Protein AF-A0AAV6J8F7-F1 (afdb_monomer_lite)

Organism: NCBI:txid479676

pLDDT: mean 80.53, std 14.34, range [29.8, 97.38]

Radius of gyration: 23.72 Å; chains: 1; bounding box: 62×56×55 Å

Secondary structure (DSSP, 8-state):
-EEEETTEEEE----HHHHHIIIIISTTTT------HHHHHHTTTT-STTTSPTTHHHHHHHHHIIIIISSHHHHHHTHHHHHHHHHHHHHHHHHHHHTT----HHHHHHHHHHHHHHHHHHHHHHHHHHHHHEEEEETTS--GGG---PEEPSSS-EESS---EEEEE---GGG-

Sequence (176 aa):
MLLYLGRAPTLVVTSADIAEEIMKTQDITFSNRVQTRAAKRIMYGCRDIAFAPHGEYWRRMRKVCVSQLLSLNMVQSFHSLREEEFAGLMVKIRGASLDGAPINLGELLVQLSSSIISKCILVEYALANLLYWFDWKLVGGADGNDLDMSEAYGLVIHKKIRLQLVPVTHSPAFLK

Foldseek 3Di:
DWDQPPPDIDDDDDDPVVVCCVCPVVVLVNVADDCDPVNCVVVVHQQDLPHNGDDPSNVVNVCCCVVPPVDPVLVVVCPLVLVVLVVVLVVVVVVCVVVVHDDDVVVSVVVSVVSSVVVSVVVVVVVVVLVVFWDKAAPPRDDPVPDQQDWDDDSDTDGPDHGDIDTDTDDPPVVD

Structure (mmCIF, N/CA/C/O backbone):
data_AF-A0AAV6J8F7-F1
#
_entry.id   AF-A0AAV6J8F7-F1
#
loop_
_atom_site.group_PDB
_atom_site.id
_atom_site.type_symbol
_atom_site.label_atom_id
_atom_site.label_alt_id
_atom_site.label_comp_id
_atom_site.label_asym_id
_atom_site.label_entity_id
_atom_site.label_seq_id
_atom_site.pdbx_PDB_ins_code
_atom_site.Cartn_x
_atom_site.Cartn_y
_atom_site.Cartn_z
_atom_site.occupancy
_atom_site.B_iso_or_equiv
_atom_site.auth_seq_id
_atom_site.auth_comp_id
_atom_site.auth_asym_id
_atom_site.auth_atom_id
_atom_site.pdbx_PDB_model_num
ATOM 1 N N . MET A 1 1 ? -19.123 14.949 16.201 1.00 92.25 1 MET A N 1
ATOM 2 C CA . MET A 1 1 ? -20.545 14.778 15.811 1.00 92.25 1 MET A CA 1
ATOM 3 C C . MET A 1 1 ? -20.897 13.295 15.841 1.00 92.25 1 MET A C 1
ATOM 5 O O . MET A 1 1 ? -20.150 12.521 15.261 1.00 92.25 1 MET A O 1
ATOM 9 N N . LEU A 1 2 ? -21.977 12.880 16.513 1.00 96.12 2 LEU A N 1
ATOM 10 C CA . LEU A 1 2 ? -22.422 11.477 16.520 1.00 96.12 2 LEU A CA 1
ATOM 11 C C . LEU A 1 2 ? -23.483 11.257 15.432 1.00 96.12 2 LEU A C 1
ATOM 13 O O . LEU A 1 2 ? -24.494 11.953 15.418 1.00 96.12 2 LEU A O 1
ATOM 17 N N . LEU A 1 3 ? -23.247 10.294 14.543 1.00 96.75 3 LEU A N 1
ATOM 18 C CA . LEU A 1 3 ? -24.155 9.888 13.469 1.00 96.75 3 LEU A CA 1
ATOM 19 C C . LEU A 1 3 ? -24.508 8.404 13.589 1.00 96.75 3 LEU A C 1
ATOM 21 O O . LEU A 1 3 ? -23.767 7.629 14.186 1.00 96.75 3 LEU A O 1
ATOM 25 N N . TYR A 1 4 ? -25.604 7.988 12.957 1.00 95.56 4 TYR A N 1
ATOM 26 C CA . TYR A 1 4 ? -25.950 6.576 12.796 1.00 95.56 4 TYR A CA 1
ATOM 27 C C . TYR A 1 4 ? -25.805 6.180 11.328 1.00 95.56 4 TYR A C 1
ATOM 29 O O . TYR A 1 4 ? -26.610 6.572 10.484 1.00 95.56 4 TYR A O 1
ATOM 37 N N . LEU A 1 5 ? -24.770 5.397 11.015 1.00 91.56 5 LEU A N 1
ATOM 38 C CA . LEU A 1 5 ? -24.580 4.818 9.687 1.00 91.56 5 LEU A CA 1
ATOM 39 C C . LEU A 1 5 ? -25.301 3.467 9.648 1.00 91.56 5 LEU A C 1
ATOM 41 O O . LEU A 1 5 ? -24.766 2.422 10.031 1.00 91.56 5 LEU A O 1
ATOM 45 N N . GLY A 1 6 ? -26.577 3.506 9.265 1.00 90.38 6 GLY A N 1
ATOM 46 C CA . GLY A 1 6 ? -27.481 2.370 9.421 1.00 90.38 6 GLY A CA 1
ATOM 47 C C . GLY A 1 6 ? -27.718 2.074 10.903 1.00 90.38 6 GLY A C 1
ATOM 48 O O . GLY A 1 6 ? -28.234 2.914 11.630 1.00 90.38 6 GLY A O 1
ATOM 49 N N . ARG A 1 7 ? -27.328 0.879 11.364 1.00 90.06 7 ARG A N 1
ATOM 50 C CA . ARG A 1 7 ? -27.439 0.481 12.783 1.00 90.06 7 ARG A CA 1
ATOM 51 C C . ARG A 1 7 ? -26.168 0.743 13.599 1.00 90.06 7 ARG A C 1
ATOM 53 O O . ARG A 1 7 ? -26.153 0.443 14.788 1.00 90.06 7 ARG A O 1
ATOM 60 N N . ALA A 1 8 ? -25.105 1.256 12.977 1.00 89.06 8 ALA A N 1
ATOM 61 C CA . ALA A 1 8 ? -23.823 1.471 13.639 1.00 89.06 8 ALA A CA 1
ATOM 62 C C . ALA A 1 8 ? -23.678 2.936 14.101 1.00 89.06 8 ALA A C 1
ATOM 64 O O . ALA A 1 8 ? -23.606 3.832 13.250 1.00 89.06 8 ALA A O 1
ATOM 65 N N . PRO A 1 9 ? -23.606 3.210 15.419 1.00 94.38 9 PRO A N 1
ATOM 66 C CA . PRO A 1 9 ? -23.266 4.541 15.909 1.00 94.38 9 PRO A CA 1
ATOM 67 C C . PRO A 1 9 ? -21.827 4.881 15.504 1.00 94.38 9 PRO A C 1
ATOM 69 O O . PRO A 1 9 ? -20.907 4.089 15.696 1.00 94.38 9 PRO A O 1
ATOM 72 N N . THR A 1 10 ? -21.640 6.054 14.909 1.00 94.25 10 THR A N 1
ATOM 73 C CA . THR A 1 10 ? -20.379 6.504 14.316 1.00 94.25 10 THR A CA 1
ATOM 74 C C . THR A 1 10 ? -20.057 7.908 14.803 1.00 94.25 10 THR A C 1
ATOM 76 O O . THR A 1 10 ? -20.786 8.862 14.526 1.00 94.25 10 THR A O 1
ATOM 79 N N . LEU A 1 11 ? -18.948 8.046 15.526 1.00 94.31 11 LEU A N 1
ATOM 80 C CA . LEU A 1 11 ? -18.438 9.342 15.950 1.00 94.31 11 LEU A CA 1
ATOM 81 C C . LEU A 1 11 ? -17.564 9.939 14.840 1.00 94.31 11 LEU A C 1
ATOM 83 O O . LEU A 1 11 ? -16.523 9.388 14.498 1.00 94.31 11 LEU A O 1
ATOM 87 N N . VAL A 1 12 ? -17.985 11.077 14.293 1.00 95.19 12 VAL A N 1
ATOM 88 C CA . VAL A 1 12 ? -17.214 11.869 13.329 1.00 95.19 12 VAL A CA 1
ATOM 89 C C . VAL A 1 12 ? -16.417 12.931 14.079 1.00 95.19 12 VAL A C 1
ATOM 91 O O . VAL A 1 12 ? -16.988 13.755 14.805 1.00 95.19 12 VAL A O 1
ATOM 94 N N . VAL A 1 13 ? -15.101 12.906 13.881 1.00 95.19 13 VAL A N 1
ATOM 95 C CA . VAL A 1 13 ? -14.128 13.826 14.477 1.00 95.19 13 VAL A CA 1
ATOM 96 C C . VAL A 1 13 ? -13.671 14.808 13.404 1.00 95.19 13 VAL A C 1
ATOM 98 O O . VAL A 1 13 ? -13.222 14.391 12.342 1.00 95.19 13 VAL A O 1
ATOM 101 N N . THR A 1 14 ? -13.818 16.106 13.670 1.00 96.12 14 THR A N 1
ATOM 102 C CA . THR A 1 14 ? -13.533 17.187 12.704 1.00 96.12 14 THR A CA 1
ATOM 103 C C . THR A 1 14 ? -12.527 18.218 13.219 1.00 96.12 14 THR A C 1
ATOM 105 O O . THR A 1 14 ? -12.233 19.172 12.509 1.00 96.12 14 THR A O 1
ATOM 108 N N . SER A 1 15 ? -12.016 18.055 14.444 1.00 97.25 15 SER A N 1
ATOM 109 C CA . SER A 1 15 ? -10.976 18.915 15.023 1.00 97.25 15 SER A CA 1
ATOM 110 C C . SER A 1 15 ? -9.640 18.179 15.039 1.00 97.25 15 SER A C 1
ATOM 112 O O . SER A 1 15 ? -9.602 16.999 15.397 1.00 97.25 15 SER A O 1
ATOM 114 N N . ALA A 1 16 ? -8.566 18.886 14.680 1.00 97.06 16 ALA A N 1
ATOM 115 C CA . ALA A 1 16 ? -7.203 18.369 14.741 1.00 97.06 16 ALA A CA 1
ATOM 116 C C . ALA A 1 16 ? -6.810 17.983 16.174 1.00 97.06 16 ALA A C 1
ATOM 118 O O . ALA A 1 16 ? -6.296 16.887 16.366 1.00 97.06 16 ALA A O 1
ATOM 119 N N . ASP A 1 17 ? -7.154 18.806 17.170 1.00 97.38 17 ASP A N 1
ATOM 120 C CA . ASP A 1 17 ? -6.834 18.549 18.583 1.00 97.38 17 ASP A CA 1
ATOM 121 C C . ASP A 1 17 ? -7.472 17.241 19.073 1.00 97.38 17 ASP A C 1
ATOM 123 O O . ASP A 1 17 ? -6.839 16.414 19.723 1.00 97.38 17 ASP A O 1
ATOM 127 N N . ILE A 1 18 ? -8.734 17.006 18.696 1.00 96.00 18 ILE A N 1
ATOM 128 C CA . ILE A 1 18 ? -9.455 15.778 19.064 1.00 96.00 18 ILE A CA 1
ATOM 129 C C . ILE A 1 18 ? -8.900 14.574 18.291 1.00 96.00 18 ILE A C 1
ATOM 131 O O . ILE A 1 18 ? -8.807 13.475 18.837 1.00 96.00 18 ILE A O 1
ATOM 135 N N . ALA A 1 19 ? -8.542 14.756 17.017 1.00 94.31 19 ALA A N 1
ATOM 136 C CA . ALA A 1 19 ? -7.916 13.699 16.231 1.00 94.31 19 ALA A CA 1
ATOM 137 C C . ALA A 1 19 ? -6.553 13.306 16.817 1.00 94.31 19 ALA A C 1
ATOM 139 O O . ALA A 1 19 ? -6.251 12.118 16.900 1.00 94.31 19 ALA A O 1
ATOM 140 N N . GLU A 1 20 ? -5.759 14.275 17.272 1.00 94.25 20 GLU A N 1
ATOM 141 C CA . GLU A 1 20 ? -4.489 14.032 17.948 1.00 94.25 20 GLU A CA 1
ATOM 142 C C . GLU A 1 20 ? -4.684 13.267 19.260 1.00 94.25 20 GLU A C 1
ATOM 144 O O . GLU A 1 20 ? -4.033 12.239 19.460 1.00 94.25 20 GLU A O 1
ATOM 149 N N . GLU A 1 21 ? -5.632 13.692 20.095 1.00 94.94 21 GLU A N 1
ATOM 150 C CA . GLU A 1 21 ? -5.971 13.005 21.345 1.00 94.94 21 GLU A CA 1
ATOM 151 C C . GLU A 1 21 ? -6.351 11.533 21.096 1.00 94.94 21 GLU A C 1
ATOM 153 O O . GLU A 1 21 ? -5.875 10.625 21.777 1.00 94.94 21 GLU A O 1
ATOM 158 N N . ILE A 1 22 ? -7.156 11.263 20.065 1.00 92.31 22 ILE A N 1
ATOM 159 C CA . ILE A 1 22 ? -7.586 9.903 19.707 1.00 92.31 22 ILE A CA 1
ATOM 160 C C . ILE A 1 22 ? -6.441 9.070 19.121 1.00 92.31 22 ILE A C 1
ATOM 162 O O . ILE A 1 22 ? -6.318 7.888 19.436 1.00 92.31 22 ILE A O 1
ATOM 166 N N . MET A 1 23 ? -5.631 9.654 18.235 1.00 87.81 23 MET A N 1
ATOM 167 C CA . MET A 1 23 ? -4.625 8.916 17.464 1.00 87.81 23 MET A CA 1
ATOM 168 C C . MET A 1 23 ? -3.276 8.784 18.170 1.00 87.81 23 MET A C 1
ATOM 170 O O . MET A 1 23 ? -2.485 7.937 17.753 1.00 87.81 23 MET A O 1
ATOM 174 N N . LYS A 1 24 ? -2.995 9.607 19.188 1.00 86.38 24 LYS A N 1
ATOM 175 C CA . LYS A 1 24 ? -1.747 9.568 19.964 1.00 86.38 24 LYS A CA 1
ATOM 176 C C . LYS A 1 24 ? -1.987 9.222 21.430 1.00 86.38 24 LYS A C 1
ATOM 178 O O . LYS A 1 24 ? -1.388 8.271 21.913 1.00 86.38 24 LYS A O 1
ATOM 183 N N . THR A 1 25 ? -2.845 9.967 22.130 1.00 89.81 25 THR A N 1
ATOM 184 C CA . THR A 1 25 ? -3.051 9.790 23.580 1.00 89.81 25 THR A CA 1
ATOM 185 C C . THR A 1 25 ? -3.858 8.527 23.888 1.00 89.81 25 THR A C 1
ATOM 187 O O . THR A 1 25 ? -3.533 7.782 24.809 1.00 89.81 25 THR A O 1
ATOM 190 N N . GLN A 1 26 ? -4.911 8.272 23.108 1.00 90.88 26 GLN A N 1
ATOM 191 C CA . GLN A 1 26 ? -5.836 7.144 23.273 1.00 90.88 26 GLN A CA 1
ATOM 192 C C . GLN A 1 26 ? -5.695 6.102 22.150 1.00 90.88 26 GLN A C 1
ATOM 194 O O . GLN A 1 26 ? -6.636 5.361 21.844 1.00 90.88 26 GLN A O 1
ATOM 199 N N . ASP A 1 27 ? -4.517 6.031 21.531 1.00 83.81 27 ASP A N 1
ATOM 200 C CA . ASP A 1 27 ? -4.257 5.271 20.309 1.00 83.81 27 ASP A CA 1
ATOM 201 C C . ASP A 1 27 ? -4.608 3.779 20.440 1.00 83.81 27 ASP A C 1
ATOM 203 O O . ASP A 1 27 ? -5.254 3.216 19.555 1.00 83.81 27 ASP A O 1
ATOM 207 N N . ILE A 1 28 ? -4.272 3.143 21.567 1.00 85.19 28 ILE A N 1
ATOM 208 C CA . ILE A 1 28 ? -4.583 1.735 21.848 1.00 85.19 28 ILE A CA 1
ATOM 209 C C . ILE A 1 28 ? -6.097 1.525 21.962 1.00 85.19 28 ILE A C 1
ATOM 211 O O . ILE A 1 28 ? -6.613 0.559 21.395 1.00 85.19 28 ILE A O 1
ATOM 215 N N . THR A 1 29 ? -6.823 2.423 22.629 1.00 89.38 29 THR A N 1
ATOM 216 C CA . THR A 1 29 ? -8.284 2.329 22.804 1.00 89.38 29 THR A CA 1
ATOM 217 C C . THR A 1 29 ? -9.007 2.367 21.456 1.00 89.38 29 THR A C 1
ATOM 219 O O . THR A 1 29 ? -9.927 1.582 21.216 1.00 89.38 29 THR A O 1
ATOM 222 N N . PHE A 1 30 ? -8.544 3.219 20.537 1.00 86.75 30 PHE A N 1
ATOM 223 C CA . PHE A 1 30 ? -9.135 3.407 19.207 1.00 86.75 30 PHE A CA 1
ATOM 224 C C . PHE A 1 30 ? -8.412 2.640 18.084 1.00 86.75 30 PHE A C 1
ATOM 226 O O . PHE A 1 30 ? -8.705 2.816 16.900 1.00 86.75 30 PHE A O 1
ATOM 233 N N . SER A 1 31 ? -7.482 1.749 18.433 1.00 83.75 31 SER A N 1
ATOM 234 C CA . SER A 1 31 ? -6.674 1.002 17.460 1.00 83.75 31 SER A CA 1
ATOM 235 C C . SER A 1 31 ? -7.463 -0.072 16.704 1.00 83.75 31 SER A C 1
ATOM 237 O O . SER A 1 31 ? -7.105 -0.426 15.577 1.00 83.75 31 SER A O 1
ATOM 239 N N . ASN A 1 32 ? -8.552 -0.584 17.284 1.00 85.81 32 ASN A N 1
ATOM 240 C CA . ASN A 1 32 ? -9.357 -1.634 16.667 1.00 85.81 32 ASN A CA 1
ATOM 241 C C . ASN A 1 32 ? -10.123 -1.137 15.432 1.00 85.81 32 ASN A C 1
ATOM 243 O O . ASN A 1 32 ? -10.597 -0.005 15.366 1.00 85.81 32 ASN A O 1
ATOM 247 N N . ARG A 1 33 ? -10.256 -2.016 14.434 1.00 83.75 33 ARG A N 1
ATOM 248 C CA . ARG A 1 33 ? -10.935 -1.732 13.163 1.00 83.75 33 ARG 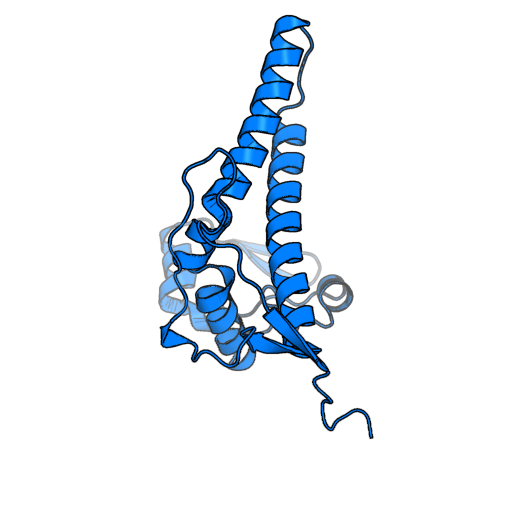A CA 1
ATOM 249 C C . ARG A 1 33 ? -12.291 -2.418 13.113 1.00 83.75 33 ARG A C 1
ATOM 251 O O . ARG A 1 33 ? -12.441 -3.560 13.543 1.00 83.75 33 ARG A O 1
ATOM 258 N N . VAL A 1 34 ? -13.280 -1.734 12.545 1.00 85.38 34 VAL A N 1
ATOM 259 C CA . VAL A 1 34 ? -14.615 -2.307 12.347 1.00 85.38 34 VAL A CA 1
ATOM 260 C C . VAL A 1 34 ? -14.545 -3.388 11.268 1.00 85.38 34 VAL A C 1
ATOM 262 O O . VAL A 1 34 ? -14.239 -3.115 10.109 1.00 85.38 34 VAL A O 1
ATOM 265 N N . GLN A 1 35 ? -14.862 -4.627 11.642 1.00 87.31 35 GLN A N 1
ATOM 266 C CA . GLN A 1 35 ? -14.834 -5.770 10.732 1.00 87.31 35 GLN A CA 1
ATOM 267 C C . GLN A 1 35 ? -16.214 -6.030 10.131 1.00 87.31 35 GLN A C 1
ATOM 269 O O . GLN A 1 35 ? -17.046 -6.743 10.699 1.00 87.31 35 GLN A O 1
ATOM 274 N N . THR A 1 36 ? -16.461 -5.465 8.952 1.00 87.19 36 THR A N 1
ATOM 275 C CA . THR A 1 36 ? -17.699 -5.712 8.206 1.00 87.19 36 THR A CA 1
ATOM 276 C C . THR A 1 36 ? -17.723 -7.127 7.613 1.00 87.19 36 THR A C 1
ATOM 278 O O . THR A 1 36 ? -16.690 -7.783 7.458 1.00 87.19 36 THR A O 1
ATOM 281 N N . ARG A 1 37 ? -18.913 -7.619 7.232 1.00 89.75 37 ARG A N 1
ATOM 282 C CA . ARG A 1 37 ? -19.045 -8.922 6.543 1.00 89.75 37 ARG A CA 1
ATOM 283 C C . ARG A 1 37 ? -18.253 -8.962 5.232 1.00 89.75 37 ARG A C 1
ATOM 285 O O . ARG A 1 37 ? -17.654 -9.988 4.927 1.00 89.75 37 ARG A O 1
ATOM 292 N N . ALA A 1 38 ? -18.231 -7.851 4.494 1.00 87.62 38 ALA A N 1
ATOM 293 C CA . ALA A 1 38 ? -17.457 -7.721 3.263 1.00 87.62 38 ALA A CA 1
ATOM 294 C C . ALA A 1 38 ? -15.948 -7.805 3.537 1.00 87.62 38 ALA A C 1
ATOM 296 O O . ALA A 1 38 ? -15.265 -8.607 2.904 1.00 87.62 38 ALA A O 1
ATOM 297 N N . ALA A 1 39 ? -15.447 -7.067 4.537 1.00 83.00 39 ALA A N 1
ATOM 298 C CA . ALA A 1 39 ? -14.037 -7.116 4.926 1.00 83.00 39 ALA A CA 1
ATOM 299 C C . ALA A 1 39 ? -13.613 -8.535 5.329 1.00 83.00 39 ALA A C 1
ATOM 301 O O . ALA A 1 39 ? -12.602 -9.032 4.847 1.00 83.00 39 ALA A O 1
ATOM 302 N N . LYS A 1 40 ? -14.432 -9.248 6.115 1.00 86.31 40 LYS A N 1
ATOM 303 C CA . LYS A 1 40 ? -14.149 -10.647 6.476 1.00 86.31 40 LYS A CA 1
ATOM 304 C C . LYS A 1 40 ? -14.075 -11.575 5.263 1.00 86.31 40 LYS A C 1
ATOM 306 O O . LYS A 1 40 ? -13.320 -12.539 5.293 1.00 86.31 40 LYS A O 1
ATOM 311 N N . ARG A 1 41 ? -14.851 -11.314 4.208 1.00 86.88 41 ARG A N 1
ATOM 312 C CA . ARG A 1 41 ? -14.843 -12.131 2.986 1.00 86.88 41 ARG A CA 1
ATOM 313 C C . ARG A 1 41 ? -13.611 -11.853 2.126 1.00 86.88 41 ARG A C 1
ATOM 315 O O . ARG A 1 41 ? -12.967 -12.798 1.693 1.00 86.88 41 ARG A O 1
ATOM 322 N N . ILE A 1 42 ? -13.308 -10.577 1.891 1.00 82.00 42 ILE A N 1
ATOM 323 C CA . ILE A 1 42 ? -12.230 -10.139 0.991 1.00 82.00 42 ILE A CA 1
ATOM 324 C C . ILE A 1 42 ? -10.857 -10.315 1.652 1.00 82.00 42 ILE A C 1
ATOM 326 O O . ILE A 1 42 ? -9.905 -10.719 0.998 1.00 82.00 42 ILE A O 1
ATOM 330 N N . MET A 1 43 ? -10.767 -10.068 2.959 1.00 78.25 43 MET A N 1
ATOM 331 C CA . MET A 1 43 ? -9.507 -10.036 3.704 1.00 78.25 43 MET A CA 1
ATOM 332 C C . MET A 1 43 ? -9.292 -11.289 4.561 1.00 78.25 43 MET A C 1
ATOM 334 O O . MET A 1 43 ? -8.831 -11.207 5.699 1.00 78.25 43 MET A O 1
ATOM 338 N N . TYR A 1 44 ? -9.685 -12.459 4.047 1.00 83.06 44 TYR A N 1
ATOM 339 C CA . TYR A 1 44 ? -9.411 -13.768 4.665 1.00 83.06 44 TYR A CA 1
ATOM 340 C C . TYR A 1 44 ? -9.767 -13.845 6.164 1.00 83.06 44 TYR A C 1
ATOM 342 O O . TYR A 1 44 ? -8.991 -14.303 7.003 1.00 83.06 44 TYR A O 1
ATOM 350 N N . GLY A 1 45 ? -10.956 -13.359 6.519 1.00 83.88 45 GLY A N 1
ATOM 351 C CA . GLY A 1 45 ? -11.434 -13.317 7.900 1.00 83.88 45 GLY A CA 1
ATOM 352 C C . GLY A 1 45 ? -10.874 -12.166 8.737 1.00 83.88 45 GLY A C 1
ATOM 353 O O . GLY A 1 45 ? -10.932 -12.257 9.961 1.00 83.88 45 GLY A O 1
ATOM 354 N N . CYS A 1 46 ? -10.362 -11.103 8.106 1.00 84.50 46 CYS A N 1
ATOM 355 C CA . CYS A 1 46 ? -9.699 -9.969 8.761 1.00 84.50 46 CYS A CA 1
ATOM 356 C C . CYS A 1 46 ? -8.481 -10.412 9.583 1.00 84.50 46 CYS A C 1
ATOM 358 O O . CYS A 1 46 ? -8.339 -10.062 10.754 1.00 84.50 46 CYS A O 1
ATOM 360 N N . ARG A 1 47 ? -7.627 -11.240 8.975 1.00 78.62 47 ARG A N 1
ATOM 361 C CA . ARG A 1 47 ? -6.319 -11.638 9.523 1.00 78.62 47 ARG A CA 1
ATOM 362 C C . ARG A 1 47 ? -5.164 -10.933 8.807 1.00 78.62 47 ARG A C 1
ATOM 364 O O . ARG A 1 47 ? -4.018 -11.317 8.955 1.00 78.62 47 ARG A O 1
ATOM 371 N N . ASP A 1 48 ? -5.462 -9.921 8.011 1.00 79.56 48 ASP A N 1
ATOM 372 C CA . ASP A 1 48 ? -4.501 -9.089 7.300 1.00 79.56 48 ASP A CA 1
ATOM 373 C C . ASP A 1 48 ? -4.003 -7.918 8.170 1.00 79.56 48 ASP A C 1
ATOM 375 O O . ASP A 1 48 ? -4.509 -7.659 9.262 1.00 79.56 48 ASP A O 1
ATOM 379 N N . ILE A 1 49 ? -3.019 -7.164 7.676 1.00 77.38 49 ILE A N 1
ATOM 380 C CA . ILE A 1 49 ? -2.455 -6.019 8.406 1.00 77.38 49 ILE A CA 1
ATOM 381 C C . ILE A 1 49 ? -3.415 -4.817 8.527 1.00 77.38 49 ILE A C 1
ATOM 383 O O . ILE A 1 49 ? -3.254 -4.008 9.444 1.00 77.38 49 ILE A O 1
ATOM 387 N N . ALA A 1 50 ? -4.406 -4.686 7.640 1.00 78.25 50 ALA A N 1
ATOM 388 C CA . ALA A 1 50 ? -5.314 -3.543 7.602 1.00 78.25 50 ALA A CA 1
ATOM 389 C C . ALA A 1 50 ? -6.550 -3.723 8.501 1.00 78.25 50 ALA A C 1
ATOM 391 O O . ALA A 1 50 ? -6.979 -2.743 9.112 1.00 78.25 50 ALA A O 1
ATOM 392 N N . PHE A 1 51 ? -7.105 -4.938 8.616 1.00 84.25 51 PHE A N 1
ATOM 393 C CA . PHE A 1 51 ? -8.341 -5.201 9.375 1.00 84.25 51 PHE A CA 1
ATOM 394 C C . PHE A 1 51 ? -8.194 -6.146 10.577 1.00 84.25 51 PHE A C 1
ATOM 396 O O . PHE A 1 51 ? -9.182 -6.346 11.300 1.00 84.25 51 PHE A O 1
ATOM 403 N N . ALA A 1 52 ? -7.012 -6.721 10.833 1.00 83.69 52 ALA A N 1
ATOM 404 C CA . ALA A 1 52 ? -6.816 -7.515 12.043 1.00 83.69 52 ALA A CA 1
ATOM 405 C C . ALA A 1 52 ? -7.049 -6.678 13.314 1.00 83.69 52 ALA A C 1
ATOM 407 O O . ALA A 1 52 ? -6.643 -5.512 13.364 1.00 83.69 52 ALA A O 1
ATOM 408 N N . PRO A 1 53 ? -7.692 -7.250 14.353 1.00 84.88 53 PRO A N 1
ATOM 409 C CA . PRO A 1 53 ? -7.831 -6.576 15.634 1.00 84.88 53 PRO A CA 1
ATOM 410 C C . PRO A 1 53 ? -6.456 -6.266 16.217 1.00 84.88 53 PRO A C 1
ATOM 412 O O . PRO A 1 53 ? -5.500 -7.034 16.047 1.00 84.88 53 PRO A O 1
ATOM 415 N N . HIS A 1 54 ? -6.364 -5.156 16.938 1.00 82.88 54 HIS A N 1
ATOM 416 C CA . HIS A 1 54 ? -5.132 -4.795 17.606 1.00 82.88 54 HIS A CA 1
ATOM 417 C C . HIS A 1 54 ? -4.801 -5.831 18.686 1.00 82.88 54 HIS A C 1
ATOM 419 O O . HIS A 1 54 ? -5.639 -6.213 19.502 1.00 82.88 54 HIS A O 1
ATOM 425 N N . GLY A 1 55 ? -3.562 -6.311 18.676 1.00 83.12 55 GLY A N 1
ATOM 426 C CA . GLY A 1 55 ? -3.113 -7.384 19.552 1.00 83.12 55 GLY A CA 1
ATOM 427 C C . GLY A 1 55 ? -1.717 -7.861 19.181 1.00 83.12 55 GLY A C 1
ATOM 428 O O . GLY A 1 55 ? -1.037 -7.276 18.337 1.00 83.12 55 GLY A O 1
ATOM 429 N N . GLU A 1 56 ? -1.255 -8.938 19.811 1.00 83.50 56 GLU A N 1
ATOM 430 C CA . GLU A 1 56 ? 0.085 -9.475 19.548 1.00 83.50 56 GLU A CA 1
ATOM 431 C C . GLU A 1 56 ? 0.311 -9.891 18.100 1.00 83.50 56 GLU A C 1
ATOM 433 O O . GLU A 1 56 ? 1.393 -9.660 17.564 1.00 83.50 56 GLU A O 1
ATOM 438 N N . TYR A 1 57 ? -0.698 -10.499 17.475 1.00 83.06 57 TYR A N 1
ATOM 439 C CA . TYR A 1 57 ? -0.625 -10.902 16.077 1.00 83.06 57 TYR A CA 1
ATOM 440 C C . TYR A 1 57 ? -0.377 -9.691 15.171 1.00 83.06 57 TYR A C 1
ATOM 442 O O . TYR A 1 57 ? 0.612 -9.655 14.440 1.00 83.06 57 TYR A O 1
ATOM 450 N N . TRP A 1 58 ? -1.218 -8.659 15.283 1.00 83.62 58 TRP A N 1
ATOM 451 C CA . TRP A 1 58 ? -1.085 -7.445 14.481 1.00 83.62 58 TRP A CA 1
ATOM 452 C C . TRP A 1 58 ? 0.247 -6.727 14.732 1.00 83.62 58 TRP A C 1
ATOM 454 O O . TRP A 1 58 ? 0.912 -6.321 13.781 1.00 83.62 58 TRP A O 1
ATOM 464 N N . ARG A 1 59 ? 0.700 -6.638 15.993 1.00 79.00 59 ARG A N 1
ATOM 465 C CA . ARG A 1 59 ? 2.008 -6.046 16.332 1.00 79.00 59 ARG A CA 1
ATOM 466 C C . ARG A 1 59 ? 3.167 -6.804 15.679 1.00 79.00 59 ARG A C 1
ATOM 468 O O . ARG A 1 59 ? 4.078 -6.172 15.146 1.00 79.00 59 ARG A O 1
ATOM 475 N N . ARG A 1 60 ? 3.120 -8.143 15.674 1.00 75.00 60 ARG A N 1
ATOM 476 C CA . ARG A 1 60 ? 4.106 -8.988 14.981 1.00 75.00 60 ARG A CA 1
ATOM 477 C C . ARG A 1 60 ? 4.085 -8.753 13.471 1.00 75.00 60 ARG A C 1
ATOM 479 O O . ARG A 1 60 ? 5.137 -8.477 12.904 1.00 75.00 60 ARG A O 1
ATOM 486 N N . MET A 1 61 ? 2.908 -8.773 12.845 1.00 72.81 61 MET A N 1
ATOM 487 C CA . MET A 1 61 ? 2.756 -8.512 11.407 1.00 72.81 61 MET A CA 1
ATOM 488 C C . MET A 1 61 ? 3.273 -7.124 11.023 1.00 72.81 61 MET A C 1
ATOM 490 O O . MET A 1 61 ? 4.077 -6.999 10.103 1.00 72.81 61 MET A O 1
ATOM 494 N N . ARG A 1 62 ? 2.900 -6.085 11.780 1.00 74.38 62 ARG A N 1
ATOM 495 C CA . ARG A 1 62 ? 3.395 -4.720 11.571 1.00 74.38 62 ARG A CA 1
ATOM 496 C C . ARG A 1 62 ? 4.916 -4.651 11.670 1.00 74.38 62 ARG A C 1
ATOM 498 O O . ARG A 1 62 ? 5.536 -4.011 10.827 1.00 74.38 62 ARG A O 1
ATOM 505 N N . LYS A 1 63 ? 5.523 -5.315 12.661 1.00 74.44 63 LYS A N 1
ATOM 506 C CA . LYS A 1 63 ? 6.985 -5.363 12.811 1.00 74.44 63 LYS A CA 1
ATOM 507 C C . LYS A 1 63 ? 7.651 -5.979 11.582 1.00 74.44 63 LYS A C 1
ATOM 509 O O . LYS A 1 63 ? 8.628 -5.417 11.093 1.00 74.44 63 LYS A O 1
ATOM 514 N N . VAL A 1 64 ? 7.126 -7.093 11.072 1.00 73.56 64 VAL A N 1
ATOM 515 C CA . VAL A 1 64 ? 7.640 -7.716 9.844 1.00 73.56 64 VAL A CA 1
ATOM 516 C C . VAL A 1 64 ? 7.493 -6.760 8.663 1.00 73.56 64 VAL A C 1
ATOM 518 O O . VAL A 1 64 ? 8.494 -6.452 8.030 1.00 73.56 64 VAL A O 1
ATOM 521 N N . CYS A 1 65 ? 6.305 -6.202 8.416 1.00 71.94 65 CYS A N 1
ATOM 522 C CA . CYS A 1 65 ? 6.101 -5.287 7.289 1.00 71.94 65 CYS A CA 1
ATOM 523 C C . CYS A 1 65 ? 7.017 -4.058 7.356 1.00 71.94 65 CYS A C 1
ATOM 525 O O . CYS A 1 65 ? 7.648 -3.717 6.364 1.00 71.94 65 CYS A O 1
ATOM 527 N N . VAL A 1 66 ? 7.148 -3.412 8.517 1.00 72.12 66 VAL A N 1
ATOM 528 C CA . VAL A 1 66 ? 8.001 -2.221 8.666 1.00 72.12 66 VAL A CA 1
ATOM 529 C C . VAL A 1 66 ? 9.487 -2.560 8.531 1.00 72.12 66 VAL A C 1
ATOM 531 O O . VAL A 1 66 ? 10.230 -1.792 7.930 1.00 72.12 66 VAL A O 1
ATOM 534 N N . SER A 1 67 ? 9.937 -3.696 9.070 1.00 70.31 67 SER A N 1
ATOM 535 C CA . SER A 1 67 ? 11.365 -4.050 9.039 1.00 70.31 67 SER A CA 1
ATOM 536 C C . SER A 1 67 ? 11.817 -4.701 7.733 1.00 70.31 67 SER A C 1
ATOM 538 O O . SER A 1 67 ? 12.975 -4.536 7.360 1.00 70.31 67 SER A O 1
ATOM 540 N N . GLN A 1 68 ? 10.930 -5.425 7.048 1.00 73.56 68 GLN A N 1
ATOM 541 C CA . GLN A 1 68 ? 11.288 -6.260 5.898 1.00 73.56 68 GLN A CA 1
ATOM 542 C C . GLN A 1 68 ? 10.707 -5.784 4.570 1.00 73.56 68 GLN A C 1
ATOM 544 O O . GLN A 1 68 ? 11.278 -6.128 3.552 1.00 73.56 68 GLN A O 1
ATOM 549 N N . LEU A 1 69 ? 9.598 -5.035 4.554 1.00 72.00 69 LEU A N 1
ATOM 550 C CA . LEU A 1 69 ? 8.942 -4.598 3.307 1.00 72.00 69 LEU A CA 1
ATOM 551 C C . LEU A 1 69 ? 9.032 -3.081 3.115 1.00 72.00 69 LEU A C 1
ATOM 553 O O . LEU A 1 69 ? 9.239 -2.587 2.014 1.00 72.00 69 LEU A O 1
ATOM 557 N N . LEU A 1 70 ? 8.879 -2.330 4.207 1.00 77.25 70 LEU A N 1
ATOM 558 C CA . LEU A 1 70 ? 8.834 -0.865 4.216 1.00 77.25 70 LEU A CA 1
ATOM 559 C C . LEU A 1 70 ? 10.087 -0.246 4.848 1.00 77.25 70 LEU A C 1
ATOM 561 O O . LEU A 1 70 ? 10.057 0.901 5.296 1.00 77.25 70 LEU A O 1
ATOM 565 N N . SER A 1 71 ? 11.180 -1.006 4.929 1.00 81.00 71 SER A N 1
ATOM 566 C CA . SER A 1 71 ? 12.441 -0.496 5.459 1.00 81.00 71 SE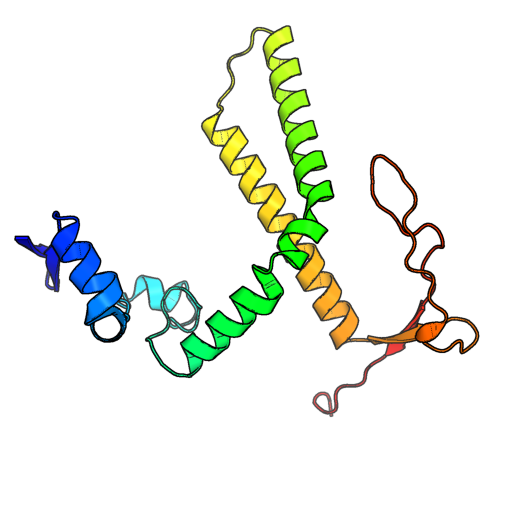R A CA 1
ATOM 567 C C . SER A 1 71 ? 13.133 0.406 4.443 1.00 81.00 71 SER A C 1
ATOM 569 O O . SER A 1 71 ? 12.947 0.269 3.234 1.00 81.00 71 SER A O 1
ATOM 571 N N . LEU A 1 72 ? 13.973 1.322 4.932 1.00 81.06 72 LEU A N 1
ATOM 572 C CA . LEU A 1 72 ? 14.741 2.221 4.068 1.00 81.06 72 LEU A CA 1
ATOM 573 C C . LEU A 1 72 ? 15.572 1.445 3.036 1.00 81.06 72 LEU A C 1
ATOM 575 O O . LEU A 1 72 ? 15.603 1.823 1.869 1.00 81.06 72 LEU A O 1
ATOM 579 N N . ASN A 1 73 ? 16.170 0.328 3.454 1.00 77.88 73 ASN A N 1
ATOM 580 C CA . ASN A 1 73 ? 16.975 -0.528 2.586 1.00 77.88 73 ASN A CA 1
ATOM 581 C C . ASN A 1 73 ? 16.140 -1.116 1.440 1.00 77.88 73 ASN A C 1
ATOM 583 O O . ASN A 1 73 ? 16.585 -1.097 0.298 1.00 77.88 73 ASN A O 1
ATOM 587 N N . MET A 1 74 ? 14.915 -1.575 1.719 1.00 78.31 74 MET A N 1
ATOM 588 C CA . MET A 1 74 ? 14.007 -2.084 0.682 1.00 78.31 74 MET A CA 1
ATOM 589 C C . MET A 1 74 ? 13.514 -0.979 -0.247 1.00 78.31 74 MET A C 1
ATOM 591 O O . MET A 1 74 ? 13.425 -1.148 -1.461 1.00 78.31 74 MET A O 1
ATOM 595 N N . VAL A 1 75 ? 13.233 0.207 0.296 1.00 82.19 75 VAL A N 1
ATOM 596 C CA . VAL A 1 75 ? 12.885 1.361 -0.539 1.00 82.19 75 VAL A CA 1
ATOM 597 C C . VAL A 1 75 ? 14.041 1.695 -1.485 1.00 82.19 75 VAL A C 1
ATOM 599 O O . VAL A 1 75 ? 13.799 1.965 -2.664 1.00 82.19 75 VAL A O 1
ATOM 602 N N . GLN A 1 76 ? 15.285 1.642 -1.008 1.00 84.00 76 GLN A N 1
ATOM 603 C CA . GLN A 1 76 ? 16.478 1.886 -1.819 1.00 84.00 76 GLN A CA 1
ATOM 604 C C . GLN A 1 76 ? 16.737 0.777 -2.846 1.00 84.00 76 GLN A C 1
ATOM 606 O O . GLN A 1 76 ? 17.050 1.099 -3.989 1.00 84.00 76 GLN A O 1
ATOM 611 N N . SER A 1 77 ? 16.533 -0.500 -2.508 1.00 83.38 77 SER A N 1
ATOM 612 C CA . SER A 1 77 ? 16.772 -1.611 -3.444 1.00 83.38 77 SER A CA 1
ATOM 613 C C . SER A 1 77 ? 15.881 -1.547 -4.687 1.00 83.38 77 SER A C 1
ATOM 615 O O . SER A 1 77 ? 16.302 -1.932 -5.773 1.00 83.38 77 SER A O 1
ATOM 617 N N . PHE A 1 78 ? 14.666 -1.006 -4.560 1.00 85.75 78 PHE A N 1
ATOM 618 C CA . PHE A 1 78 ? 13.752 -0.802 -5.689 1.00 85.75 78 PHE A CA 1
ATOM 619 C C . PHE A 1 78 ? 13.905 0.563 -6.382 1.00 85.75 78 PHE A C 1
ATOM 621 O O . PHE A 1 78 ? 13.048 0.933 -7.184 1.00 85.75 78 PHE A O 1
ATOM 628 N N . HIS A 1 79 ? 14.958 1.335 -6.089 1.00 87.12 79 HIS A N 1
ATOM 629 C CA . HIS A 1 79 ? 15.183 2.645 -6.708 1.00 87.12 79 HIS A CA 1
ATOM 630 C C . HIS A 1 79 ? 15.230 2.560 -8.238 1.00 87.12 79 HIS A C 1
ATOM 632 O O . HIS A 1 79 ? 14.439 3.214 -8.911 1.00 87.12 79 HIS A O 1
ATOM 638 N N . SER A 1 80 ? 16.088 1.699 -8.785 1.00 87.56 80 SER A N 1
ATOM 639 C CA . SER A 1 80 ? 16.271 1.563 -10.237 1.00 87.56 80 SER A CA 1
ATOM 640 C C . SER A 1 80 ? 15.004 1.111 -10.953 1.00 87.56 80 SER A C 1
ATOM 642 O O . SER A 1 80 ? 14.706 1.582 -12.043 1.00 87.56 80 SER A O 1
ATOM 644 N N . LEU A 1 81 ? 14.218 0.249 -10.305 1.00 89.88 81 LEU A N 1
ATOM 645 C CA . LEU A 1 81 ? 12.927 -0.193 -10.823 1.00 89.88 81 LEU A CA 1
ATOM 646 C C . LEU A 1 81 ? 11.953 0.982 -10.962 1.00 89.88 81 LEU A C 1
ATOM 648 O O . LEU A 1 81 ? 11.280 1.110 -11.980 1.00 89.88 81 LEU A O 1
ATOM 652 N N . ARG A 1 82 ? 11.886 1.863 -9.955 1.00 90.94 82 ARG A N 1
ATOM 653 C CA . ARG A 1 82 ? 11.028 3.056 -10.017 1.00 90.94 82 ARG A CA 1
ATOM 654 C C . ARG A 1 82 ? 11.491 4.043 -11.083 1.00 90.94 82 ARG A C 1
ATOM 656 O O . ARG A 1 82 ? 10.640 4.597 -11.771 1.00 90.94 82 ARG A O 1
ATOM 663 N N . GLU A 1 83 ? 12.800 4.234 -11.235 1.00 93.19 83 GLU A N 1
ATOM 664 C CA . GLU A 1 83 ? 13.363 5.084 -12.291 1.00 93.19 83 GLU A CA 1
ATOM 665 C C . GLU A 1 83 ? 13.014 4.557 -13.690 1.00 93.19 83 GLU A C 1
ATOM 667 O O . GLU A 1 83 ? 12.595 5.331 -14.548 1.00 93.19 83 GLU A O 1
ATOM 672 N N . GLU A 1 84 ? 13.100 3.243 -13.913 1.00 92.25 84 GLU A N 1
ATOM 673 C CA . GLU A 1 84 ? 12.719 2.616 -15.186 1.00 92.25 84 GLU A CA 1
ATOM 674 C C . GLU A 1 84 ? 11.226 2.812 -15.497 1.00 92.25 84 GLU A C 1
ATOM 676 O O . GLU A 1 84 ? 10.856 3.241 -16.594 1.00 92.25 84 GLU A O 1
ATOM 681 N N . GLU A 1 85 ? 10.357 2.564 -14.514 1.00 92.56 85 GLU A N 1
ATOM 682 C CA . GLU A 1 85 ? 8.912 2.765 -14.654 1.00 92.56 85 GLU A CA 1
ATOM 683 C C . GLU A 1 85 ? 8.558 4.231 -14.941 1.00 92.56 85 GLU A C 1
ATOM 685 O O . GLU A 1 85 ? 7.718 4.532 -15.798 1.00 92.56 85 GLU A O 1
ATOM 690 N N . PHE A 1 86 ? 9.233 5.160 -14.262 1.00 93.75 86 PHE A N 1
ATOM 691 C CA . PHE A 1 86 ? 9.040 6.588 -14.474 1.00 93.75 86 PHE A CA 1
ATOM 692 C C . PHE A 1 86 ? 9.556 7.042 -15.845 1.00 93.75 86 PHE A C 1
ATOM 694 O O . PHE A 1 86 ? 8.884 7.812 -16.536 1.00 93.75 86 PHE A O 1
ATOM 701 N N . ALA A 1 87 ? 10.702 6.524 -16.294 1.00 95.38 87 ALA A N 1
ATOM 702 C CA . ALA A 1 87 ? 11.211 6.772 -17.637 1.00 95.38 87 ALA A CA 1
ATOM 703 C C . ALA A 1 87 ? 10.203 6.310 -18.703 1.00 95.38 87 ALA A C 1
ATOM 705 O O . ALA A 1 87 ? 9.908 7.062 -19.635 1.00 95.38 87 ALA A O 1
ATOM 706 N N . GLY A 1 88 ? 9.595 5.132 -18.526 1.00 93.38 88 GLY A N 1
ATOM 707 C CA . GLY A 1 88 ? 8.531 4.630 -19.399 1.00 93.38 88 GLY A CA 1
ATOM 708 C C . GLY A 1 88 ? 7.310 5.556 -19.460 1.00 93.38 88 GLY A C 1
ATOM 709 O O . GLY A 1 88 ? 6.785 5.822 -20.546 1.00 93.38 88 GLY A O 1
ATOM 710 N N . LEU A 1 89 ? 6.884 6.113 -18.321 1.00 94.56 89 LEU A N 1
ATOM 711 C CA . LEU A 1 89 ? 5.829 7.131 -18.282 1.00 94.56 89 LEU A CA 1
ATOM 712 C C . LEU A 1 89 ? 6.230 8.396 -19.060 1.00 94.56 89 LEU A C 1
ATOM 714 O O . LEU A 1 89 ? 5.440 8.905 -19.858 1.00 94.56 89 LEU A O 1
ATOM 718 N N . MET A 1 90 ? 7.458 8.884 -18.873 1.00 95.25 90 MET A N 1
ATOM 719 C CA . MET A 1 90 ? 7.955 10.078 -19.561 1.00 95.25 90 MET A CA 1
ATOM 720 C C . MET A 1 90 ? 7.993 9.906 -21.080 1.00 95.25 90 MET A C 1
ATOM 722 O O . MET A 1 90 ? 7.673 10.853 -21.800 1.00 95.25 90 MET A O 1
ATOM 726 N N . VAL A 1 91 ? 8.331 8.714 -21.581 1.00 95.94 91 VAL A N 1
ATOM 727 C CA . VAL A 1 91 ? 8.261 8.414 -23.020 1.00 95.94 91 VAL A CA 1
ATOM 728 C C . VAL A 1 91 ? 6.827 8.539 -23.537 1.00 95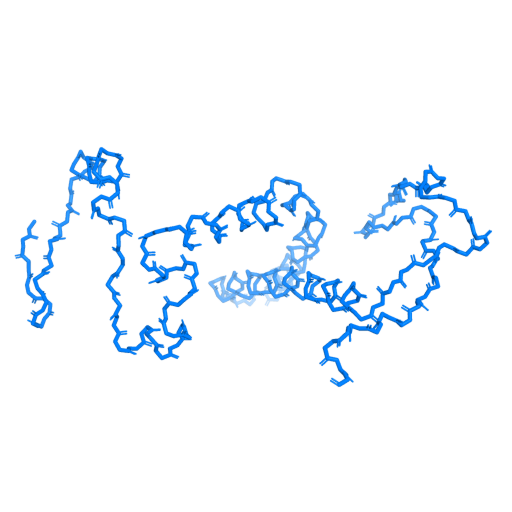.94 91 VAL A C 1
ATOM 730 O O . VAL A 1 91 ? 6.611 9.205 -24.548 1.00 95.94 91 VAL A O 1
ATOM 733 N N . LYS A 1 92 ? 5.837 7.979 -22.828 1.00 93.62 92 LYS A N 1
ATOM 734 C CA . LYS A 1 92 ? 4.418 8.077 -23.222 1.00 93.62 92 LYS A CA 1
ATOM 735 C C . LYS A 1 92 ? 3.933 9.527 -23.270 1.00 93.62 92 LYS A C 1
ATOM 737 O O . LYS A 1 92 ? 3.290 9.925 -24.236 1.00 93.62 92 LYS A O 1
ATOM 742 N N . ILE A 1 93 ? 4.274 10.321 -22.251 1.00 95.50 93 ILE A N 1
ATOM 743 C CA . ILE A 1 93 ? 3.898 11.742 -22.182 1.00 95.50 93 ILE A CA 1
ATOM 744 C C . ILE A 1 93 ? 4.552 12.528 -23.322 1.00 95.50 93 ILE A C 1
ATOM 746 O O . ILE A 1 93 ? 3.892 13.336 -23.972 1.00 95.50 93 ILE A O 1
ATOM 750 N N . ARG A 1 94 ? 5.840 12.286 -23.594 1.00 95.75 94 ARG A N 1
ATOM 751 C CA . ARG A 1 94 ? 6.550 12.938 -24.702 1.00 95.75 94 ARG A CA 1
ATOM 752 C C . ARG A 1 94 ? 5.940 12.579 -26.055 1.00 95.75 94 ARG A C 1
ATOM 754 O O . ARG A 1 94 ? 5.758 13.483 -26.859 1.00 95.75 94 ARG A O 1
ATOM 761 N N . GLY A 1 95 ? 5.593 11.311 -26.280 1.00 95.44 95 GLY A N 1
ATOM 762 C CA . GLY A 1 95 ? 4.915 10.870 -27.503 1.00 95.44 95 GLY A CA 1
ATOM 763 C C . GLY A 1 95 ? 3.590 11.602 -27.717 1.00 95.44 95 GLY A C 1
ATOM 764 O O . GLY A 1 95 ? 3.417 12.274 -28.725 1.00 95.44 95 GLY A O 1
ATOM 765 N N . ALA A 1 96 ? 2.713 11.597 -26.710 1.00 94.75 96 ALA A N 1
ATOM 766 C CA . ALA A 1 96 ? 1.427 12.289 -26.801 1.00 94.75 96 ALA A CA 1
ATOM 767 C C . ALA A 1 96 ? 1.564 13.810 -27.000 1.00 94.75 96 ALA A C 1
ATOM 769 O O . ALA A 1 96 ? 0.756 14.414 -27.700 1.00 94.75 96 ALA A O 1
ATOM 770 N N . SER A 1 97 ? 2.601 14.423 -26.417 1.00 95.44 97 SER A N 1
ATOM 771 C CA . SER A 1 97 ? 2.921 15.839 -26.630 1.00 95.44 97 SER A CA 1
ATOM 772 C C . SER A 1 97 ? 3.284 16.136 -28.090 1.00 95.44 97 SER A C 1
ATOM 774 O O . SER A 1 97 ? 2.812 17.124 -28.646 1.00 95.44 97 SER A O 1
ATOM 776 N N . LEU A 1 98 ? 4.080 15.267 -28.729 1.00 95.88 98 LEU A N 1
ATOM 777 C CA . LEU A 1 98 ? 4.437 15.394 -30.148 1.00 95.88 98 LEU A CA 1
ATOM 778 C C . LEU A 1 98 ? 3.225 15.190 -31.064 1.00 95.88 98 LEU A C 1
ATOM 780 O O . LEU A 1 98 ? 3.081 15.908 -32.050 1.00 95.88 98 LEU A O 1
ATOM 784 N N . ASP A 1 99 ? 2.341 14.261 -30.704 1.00 95.12 99 ASP A N 1
ATOM 785 C CA . ASP A 1 99 ? 1.126 13.951 -31.463 1.00 95.12 99 ASP A CA 1
ATOM 786 C C . ASP A 1 99 ? -0.011 14.966 -31.221 1.00 95.12 99 ASP A C 1
ATOM 788 O O . ASP A 1 99 ? -1.057 14.897 -31.866 1.00 95.12 99 ASP A O 1
ATOM 792 N N . GLY A 1 100 ? 0.159 15.900 -30.273 1.00 94.25 100 GLY A N 1
ATOM 793 C CA . GLY A 1 100 ? -0.885 16.841 -29.854 1.00 94.25 100 GLY A CA 1
ATOM 794 C C . GLY A 1 100 ? -2.112 16.160 -29.232 1.00 94.25 100 GLY A C 1
ATOM 795 O O . GLY A 1 100 ? -3.201 16.736 -29.214 1.00 94.25 100 GLY A O 1
ATOM 796 N N . ALA A 1 101 ? -1.957 14.927 -28.746 1.00 94.81 101 ALA A N 1
ATOM 797 C CA . ALA A 1 101 ? -3.047 14.103 -28.246 1.00 94.81 101 ALA A CA 1
ATOM 798 C C . ALA A 1 101 ? -3.326 14.373 -26.753 1.00 94.81 101 ALA A C 1
ATOM 800 O O . ALA A 1 101 ? -2.392 14.531 -25.959 1.00 94.81 101 ALA A O 1
ATOM 801 N N . PRO A 1 102 ? -4.601 14.389 -26.324 1.00 94.00 102 PRO A N 1
ATOM 802 C CA . PRO A 1 102 ? -4.934 14.506 -24.910 1.00 94.00 102 PRO A CA 1
ATOM 803 C C . PRO A 1 102 ? -4.505 13.249 -24.140 1.00 94.00 102 PRO A C 1
ATOM 805 O O . PRO A 1 102 ? -4.673 12.126 -24.616 1.00 94.00 102 PRO A O 1
ATOM 808 N N . ILE A 1 103 ? -4.002 13.438 -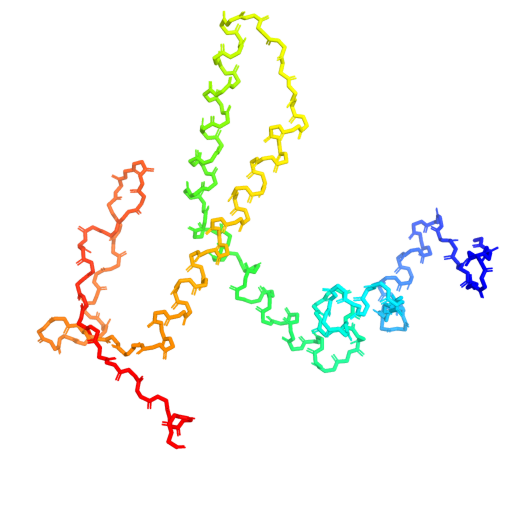22.916 1.00 95.19 103 ILE A N 1
ATOM 809 C CA . ILE A 1 103 ? -3.627 12.342 -22.013 1.00 95.19 103 ILE A CA 1
ATOM 810 C C . ILE A 1 103 ? -4.510 12.308 -20.767 1.00 95.19 103 ILE A C 1
ATOM 812 O O . ILE A 1 103 ? -4.846 13.341 -20.189 1.00 95.19 103 ILE A O 1
ATOM 816 N N . ASN A 1 104 ? -4.824 11.100 -20.300 1.00 94.88 104 ASN A N 1
ATOM 817 C CA . ASN A 1 104 ? -5.440 10.881 -18.996 1.00 94.88 104 ASN A CA 1
ATOM 818 C C . ASN A 1 104 ? -4.351 10.676 -17.934 1.00 94.88 104 ASN A C 1
ATOM 820 O O . ASN A 1 104 ? -3.880 9.561 -17.709 1.00 94.88 104 ASN A O 1
ATOM 824 N N . LEU A 1 105 ? -3.942 11.759 -17.270 1.00 93.38 105 LEU A N 1
ATOM 825 C CA . LEU A 1 105 ? -2.880 11.695 -16.263 1.00 93.38 105 LEU A CA 1
ATOM 826 C C . LEU A 1 105 ? -3.260 10.821 -15.056 1.00 93.38 105 LEU A C 1
ATOM 828 O O . LEU A 1 105 ? -2.405 10.121 -14.520 1.00 93.38 105 LEU A O 1
ATOM 832 N N . GLY A 1 106 ? -4.532 10.822 -14.646 1.00 92.44 106 GLY A N 1
ATOM 833 C CA . GLY A 1 106 ? -4.997 10.007 -13.521 1.00 92.44 106 GLY A CA 1
ATOM 834 C C . GLY A 1 106 ? -4.815 8.513 -13.784 1.00 92.44 106 GLY A C 1
ATOM 835 O O . GLY A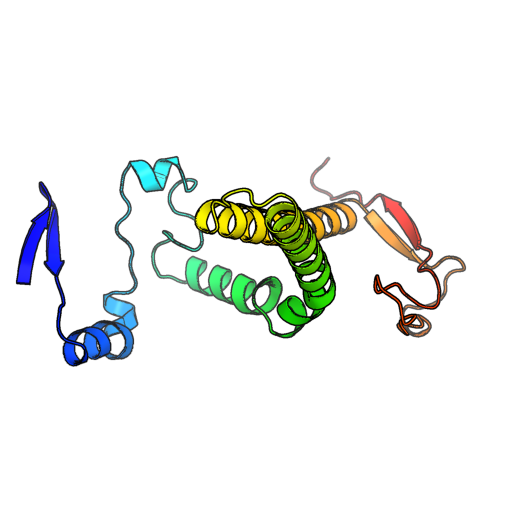 1 106 ? -4.270 7.794 -12.949 1.00 92.44 106 GLY A O 1
ATOM 836 N N . GLU A 1 107 ? -5.192 8.059 -14.978 1.00 93.38 107 GLU A N 1
ATOM 837 C CA . GLU A 1 107 ? -5.002 6.669 -15.393 1.00 93.38 107 GLU A CA 1
ATOM 838 C C . GLU A 1 107 ? -3.520 6.298 -15.504 1.00 93.38 107 GLU A C 1
ATOM 840 O O . GLU A 1 107 ? -3.116 5.245 -15.011 1.00 93.38 107 GLU A O 1
ATOM 845 N N . LEU A 1 108 ? -2.690 7.181 -16.066 1.00 93.88 108 LEU A N 1
ATOM 846 C CA . LEU A 1 108 ? -1.248 6.954 -16.162 1.00 93.88 108 LEU A CA 1
ATOM 847 C C . LEU A 1 108 ? -0.583 6.796 -14.784 1.00 93.88 108 LEU A C 1
ATOM 849 O O . LEU A 1 108 ? 0.276 5.930 -14.615 1.00 93.88 108 LEU A O 1
ATOM 853 N N . LEU A 1 109 ? -0.995 7.581 -13.784 1.00 92.31 109 LEU A N 1
ATOM 854 C CA . LEU A 1 109 ? -0.482 7.470 -12.413 1.00 92.31 109 LEU A CA 1
ATOM 855 C C . LEU A 1 109 ? -0.948 6.181 -11.716 1.00 92.31 109 LEU A C 1
ATOM 857 O O . LEU A 1 109 ? -0.168 5.534 -11.008 1.00 92.31 109 LEU A O 1
ATOM 861 N N . VAL A 1 110 ? -2.200 5.766 -11.935 1.00 91.44 110 VAL A N 1
ATOM 862 C CA . VAL A 1 110 ? -2.714 4.481 -11.430 1.00 91.44 110 VAL A CA 1
ATOM 863 C C . VAL A 1 110 ? -1.969 3.308 -12.070 1.00 91.44 110 VAL A C 1
ATOM 865 O O . VAL A 1 110 ? -1.579 2.374 -11.368 1.00 91.44 110 VAL A O 1
ATOM 868 N N . GLN A 1 111 ? -1.708 3.363 -13.377 1.00 91.50 111 GLN A N 1
ATOM 869 C CA . GLN A 1 111 ? -0.915 2.350 -14.074 1.00 91.50 111 GLN A CA 1
ATOM 870 C C . GLN A 1 111 ? 0.523 2.294 -13.545 1.00 91.50 111 GLN A C 1
ATOM 872 O O . GLN A 1 111 ? 1.008 1.206 -13.239 1.00 91.50 111 GLN A O 1
ATOM 877 N N . LEU A 1 112 ? 1.178 3.449 -13.379 1.00 92.81 112 LEU A N 1
ATOM 878 C CA . LEU A 1 112 ? 2.539 3.540 -12.845 1.00 92.81 112 LEU A CA 1
ATOM 879 C C . LEU A 1 112 ? 2.635 2.903 -11.451 1.00 92.81 112 LEU A C 1
ATOM 881 O O . LEU A 1 112 ? 3.456 2.019 -11.217 1.00 92.81 112 LEU A O 1
ATOM 885 N N . SER A 1 113 ? 1.769 3.329 -10.529 1.00 89.44 113 SER A N 1
ATOM 886 C CA . SER A 1 113 ? 1.747 2.806 -9.158 1.00 89.44 113 SER A CA 1
ATOM 887 C C . SER A 1 113 ? 1.461 1.304 -9.112 1.00 89.44 113 SER A C 1
ATOM 889 O O . SER A 1 113 ? 2.157 0.572 -8.411 1.00 89.44 113 SER A O 1
ATOM 891 N N . SER A 1 114 ? 0.495 0.828 -9.900 1.00 89.88 114 SER A N 1
ATOM 892 C CA . SER A 1 114 ? 0.157 -0.597 -9.977 1.00 89.88 114 SER A CA 1
ATOM 893 C C . SER A 1 114 ? 1.314 -1.432 -10.529 1.00 89.88 114 SER A C 1
ATOM 895 O O . SER A 1 114 ? 1.595 -2.506 -9.997 1.00 89.88 114 SER A O 1
ATOM 897 N N . SER A 1 115 ? 2.011 -0.929 -11.553 1.00 91.12 115 SER A N 1
ATOM 898 C CA . SER A 1 115 ? 3.181 -1.585 -12.144 1.00 91.12 115 SER A CA 1
ATOM 899 C C . SER A 1 115 ? 4.329 -1.697 -11.140 1.00 91.12 115 SER A C 1
ATOM 901 O O . SER A 1 115 ? 4.826 -2.797 -10.895 1.00 91.12 115 SER A O 1
ATOM 903 N N . ILE A 1 116 ? 4.680 -0.592 -10.470 1.00 90.88 116 ILE A N 1
ATOM 904 C CA . ILE A 1 116 ? 5.717 -0.579 -9.429 1.00 90.88 116 ILE A CA 1
ATOM 905 C C . ILE A 1 116 ? 5.370 -1.574 -8.314 1.00 90.88 116 ILE A C 1
ATOM 907 O O . ILE A 1 116 ? 6.190 -2.425 -7.979 1.00 90.88 116 ILE A O 1
ATOM 911 N N . ILE A 1 117 ? 4.150 -1.509 -7.763 1.00 88.69 117 ILE A N 1
ATOM 912 C CA . ILE A 1 117 ? 3.714 -2.403 -6.677 1.00 88.69 117 ILE A CA 1
ATOM 913 C C . ILE A 1 117 ? 3.784 -3.868 -7.122 1.00 88.69 117 ILE A C 1
ATOM 915 O O . ILE A 1 117 ? 4.331 -4.702 -6.401 1.00 88.69 117 ILE A O 1
ATOM 919 N N . SER A 1 118 ? 3.264 -4.185 -8.312 1.00 88.12 118 SER A N 1
ATOM 920 C CA . SER A 1 118 ? 3.260 -5.550 -8.836 1.00 88.12 118 SER A CA 1
ATOM 921 C C . SER A 1 118 ? 4.674 -6.096 -9.015 1.00 88.12 118 SER A C 1
ATOM 923 O O . SER A 1 118 ? 4.939 -7.223 -8.593 1.00 88.12 118 SER A O 1
ATOM 925 N N . LYS A 1 119 ? 5.594 -5.305 -9.579 1.00 87.31 119 LYS A N 1
ATOM 926 C CA . LYS A 1 119 ? 6.977 -5.742 -9.788 1.00 87.31 119 LYS A CA 1
ATOM 927 C C . LYS A 1 119 ? 7.740 -5.907 -8.471 1.00 87.31 119 LYS A C 1
ATOM 929 O O . LYS A 1 119 ? 8.440 -6.905 -8.324 1.00 87.31 119 LYS A O 1
ATOM 934 N N . CYS A 1 120 ? 7.571 -5.003 -7.501 1.00 85.00 120 CYS A N 1
ATOM 935 C CA . CYS A 1 120 ? 8.190 -5.152 -6.179 1.00 85.00 120 CYS A CA 1
ATOM 936 C C . CYS A 1 120 ? 7.740 -6.453 -5.491 1.00 85.00 120 CYS A C 1
ATOM 938 O O . CYS A 1 120 ? 8.576 -7.247 -5.063 1.00 85.00 120 CYS A O 1
ATOM 940 N N . ILE A 1 121 ? 6.425 -6.713 -5.461 1.00 83.00 121 ILE A N 1
ATOM 941 C CA . ILE A 1 121 ? 5.862 -7.922 -4.837 1.00 83.00 121 ILE A CA 1
ATOM 942 C C . ILE A 1 121 ? 6.299 -9.190 -5.579 1.00 83.00 121 ILE A C 1
ATOM 944 O O . ILE A 1 121 ? 6.609 -10.197 -4.946 1.00 83.00 121 ILE A O 1
ATOM 948 N N . LEU A 1 122 ? 6.332 -9.167 -6.916 1.00 82.69 122 LEU A N 1
ATOM 949 C CA . LEU A 1 122 ? 6.712 -10.334 -7.711 1.00 82.69 122 LEU A CA 1
ATOM 950 C C . LEU A 1 122 ? 8.160 -10.760 -7.447 1.00 82.69 122 LEU A C 1
ATOM 952 O O . LEU A 1 122 ? 8.424 -11.957 -7.343 1.00 82.69 122 LEU A O 1
ATOM 956 N N . VAL A 1 123 ? 9.082 -9.801 -7.316 1.00 75.44 123 VAL A N 1
ATOM 957 C CA . VAL A 1 123 ? 10.490 -10.087 -7.005 1.00 75.44 123 VAL A CA 1
ATOM 958 C C . VAL A 1 123 ? 10.611 -10.745 -5.632 1.00 75.44 123 VAL A C 1
ATOM 960 O O . VAL A 1 123 ? 11.247 -11.790 -5.513 1.00 75.44 123 VAL A O 1
ATOM 963 N N . GLU A 1 124 ? 9.953 -10.196 -4.611 1.00 74.75 124 GLU A N 1
ATOM 964 C CA . GLU A 1 124 ? 9.960 -10.779 -3.264 1.00 74.75 124 GLU A CA 1
ATOM 965 C C . GLU A 1 124 ? 9.326 -12.174 -3.233 1.00 74.75 124 GLU A C 1
ATOM 967 O O . GLU A 1 124 ? 9.878 -13.093 -2.632 1.00 74.75 124 GLU A O 1
ATOM 972 N N . TYR A 1 125 ? 8.198 -12.362 -3.921 1.00 77.06 125 TYR A N 1
ATOM 973 C CA . TYR A 1 125 ? 7.535 -13.659 -4.033 1.00 77.06 125 TYR A CA 1
ATOM 974 C C . TYR A 1 125 ? 8.413 -14.693 -4.748 1.00 77.06 125 TYR A C 1
ATOM 976 O O . TYR A 1 125 ? 8.516 -15.835 -4.294 1.00 77.06 125 TYR A O 1
ATOM 984 N N . ALA A 1 126 ? 9.066 -14.312 -5.849 1.00 74.44 126 ALA A N 1
ATOM 985 C CA . ALA A 1 126 ? 9.983 -15.188 -6.567 1.00 74.44 126 ALA A CA 1
ATOM 986 C C . ALA A 1 126 ? 11.163 -15.591 -5.674 1.00 74.44 126 ALA A C 1
ATOM 988 O O . ALA A 1 126 ? 11.452 -16.779 -5.553 1.00 74.44 126 ALA A O 1
ATOM 989 N N . LEU A 1 127 ? 11.782 -14.630 -4.981 1.00 72.25 127 LEU A N 1
ATOM 990 C CA . LEU A 1 127 ? 12.866 -14.895 -4.033 1.00 72.25 127 LEU A CA 1
ATOM 991 C C . LEU A 1 127 ? 12.415 -15.808 -2.888 1.00 72.25 127 LEU A C 1
ATOM 993 O O . LEU A 1 127 ? 13.108 -16.771 -2.573 1.00 72.25 127 LEU A O 1
ATOM 997 N N . ALA A 1 128 ? 11.239 -15.567 -2.308 1.00 76.25 128 ALA A N 1
ATOM 998 C CA . ALA A 1 128 ? 10.698 -16.403 -1.241 1.00 76.25 128 ALA A CA 1
ATOM 999 C C . ALA A 1 128 ? 10.471 -17.851 -1.700 1.00 76.25 128 ALA A C 1
ATOM 1001 O O . ALA A 1 128 ? 10.827 -18.779 -0.979 1.00 76.25 128 ALA A O 1
ATOM 1002 N N . ASN A 1 129 ? 9.939 -18.067 -2.908 1.00 76.62 129 ASN A N 1
ATOM 1003 C CA . ASN A 1 129 ? 9.789 -19.418 -3.457 1.00 76.62 129 ASN A CA 1
ATOM 1004 C C . ASN A 1 129 ? 11.141 -20.073 -3.759 1.00 76.62 129 ASN A C 1
ATOM 1006 O O . ASN A 1 129 ? 11.332 -21.244 -3.441 1.00 76.62 129 ASN A O 1
ATOM 1010 N N . LEU A 1 130 ? 12.085 -19.329 -4.339 1.00 72.88 130 LEU A N 1
ATOM 1011 C CA . LEU A 1 130 ? 13.433 -19.824 -4.621 1.00 72.88 130 LEU A CA 1
ATOM 1012 C C . LEU A 1 130 ? 14.164 -20.254 -3.341 1.00 72.88 130 LEU A C 1
ATOM 1014 O O . LEU A 1 130 ? 14.828 -21.284 -3.342 1.00 72.88 130 LEU A O 1
ATOM 1018 N N . LEU A 1 131 ? 14.007 -19.506 -2.247 1.00 73.50 131 LEU A N 1
ATOM 1019 C CA . LEU A 1 131 ? 14.584 -19.837 -0.940 1.00 73.50 131 LEU A CA 1
ATOM 1020 C C . LEU A 1 131 ? 13.811 -20.937 -0.198 1.00 73.50 131 LEU A C 1
ATOM 1022 O O . LEU A 1 131 ? 14.392 -21.650 0.609 1.00 73.50 131 LEU A O 1
ATOM 1026 N N . TYR A 1 132 ? 12.508 -21.083 -0.444 1.00 73.00 132 TYR A N 1
ATOM 1027 C CA . TYR A 1 132 ? 11.698 -22.136 0.174 1.00 73.00 132 TYR A CA 1
ATOM 1028 C C . TYR A 1 132 ? 11.994 -23.524 -0.415 1.00 73.00 132 TYR A C 1
ATOM 1030 O O . TYR A 1 132 ? 12.044 -24.517 0.317 1.00 73.00 132 TYR A O 1
ATOM 1038 N N . TRP A 1 133 ? 12.167 -23.593 -1.739 1.00 72.12 133 TRP A N 1
ATOM 1039 C CA . TRP A 1 133 ? 12.340 -24.850 -2.475 1.00 72.12 133 TRP A CA 1
ATOM 1040 C C . TRP A 1 133 ? 13.797 -25.271 -2.663 1.00 72.12 133 TRP A C 1
ATOM 1042 O O . TRP A 1 133 ? 14.052 -26.449 -2.927 1.00 72.12 133 TRP A O 1
ATOM 1052 N N . PHE A 1 134 ? 14.752 -24.348 -2.539 1.00 77.69 134 PHE A N 1
ATOM 1053 C CA . PHE A 1 134 ? 16.156 -24.633 -2.810 1.00 77.69 134 PHE A CA 1
ATOM 1054 C C . PHE A 1 134 ? 17.076 -24.049 -1.743 1.00 77.69 134 PHE A C 1
ATOM 1056 O O . PHE A 1 134 ? 16.992 -22.869 -1.404 1.00 77.69 134 PHE A O 1
ATOM 1063 N N . ASP A 1 135 ? 18.018 -24.875 -1.304 1.00 76.19 135 ASP A N 1
ATOM 1064 C CA . ASP A 1 135 ? 19.263 -24.417 -0.707 1.00 76.19 135 ASP A CA 1
ATOM 1065 C C . ASP A 1 135 ? 20.230 -24.027 -1.833 1.00 76.19 135 ASP A C 1
ATOM 1067 O O . ASP A 1 135 ? 20.258 -24.651 -2.895 1.00 76.19 135 ASP A O 1
ATOM 1071 N N . TRP A 1 136 ? 21.054 -23.004 -1.620 1.00 76.06 136 TRP A N 1
ATOM 1072 C CA . TRP A 1 136 ? 21.940 -22.468 -2.658 1.00 76.06 136 TRP A CA 1
ATOM 1073 C C . TRP A 1 136 ? 23.403 -22.645 -2.248 1.00 76.06 136 TRP A C 1
ATOM 1075 O O . TRP A 1 136 ? 23.803 -22.199 -1.174 1.00 76.06 136 TRP A O 1
ATOM 1085 N N . LYS A 1 137 ? 24.213 -23.290 -3.100 1.00 77.62 137 LYS A N 1
ATOM 1086 C CA . LYS A 1 137 ? 25.665 -23.456 -2.898 1.00 77.62 137 LYS A CA 1
ATOM 1087 C C . LYS A 1 137 ? 26.458 -22.650 -3.922 1.00 77.62 137 LYS A C 1
ATOM 1089 O O . LYS A 1 137 ? 26.052 -22.550 -5.079 1.00 77.62 137 LYS A O 1
ATOM 1094 N N . LEU A 1 138 ? 27.608 -22.113 -3.522 1.00 74.25 138 LEU A N 1
ATOM 1095 C CA . LEU A 1 138 ? 28.532 -21.452 -4.444 1.00 74.25 138 LEU A CA 1
ATOM 1096 C C . LEU A 1 138 ? 29.253 -22.481 -5.322 1.00 74.25 138 LEU A C 1
ATOM 1098 O O . LEU A 1 138 ? 29.619 -23.571 -4.871 1.00 74.25 138 LEU A O 1
ATOM 1102 N N . VAL A 1 139 ? 29.455 -22.131 -6.592 1.00 72.56 139 VAL A N 1
ATOM 1103 C CA . VAL A 1 139 ? 30.231 -22.957 -7.523 1.00 72.56 139 VAL A CA 1
ATOM 1104 C C . VAL A 1 139 ? 31.672 -23.041 -7.012 1.00 72.56 139 VAL A C 1
ATOM 1106 O O . VAL A 1 139 ? 32.295 -22.021 -6.741 1.00 72.56 139 VAL A O 1
ATOM 1109 N N . GLY A 1 140 ? 32.194 -24.260 -6.859 1.00 72.62 140 GLY A N 1
ATOM 1110 C CA . GLY A 1 140 ? 33.560 -24.493 -6.376 1.00 72.62 140 GLY A CA 1
ATOM 1111 C C . GLY A 1 140 ? 33.725 -24.560 -4.853 1.00 72.62 140 GLY A C 1
ATOM 1112 O O . GLY A 1 140 ? 34.851 -24.706 -4.395 1.00 72.62 140 GLY A O 1
ATOM 1113 N N . GLY A 1 141 ? 32.640 -24.501 -4.069 1.00 62.31 141 GLY A N 1
ATOM 1114 C CA . GLY A 1 141 ? 32.704 -24.673 -2.610 1.00 62.31 141 GLY A CA 1
ATOM 1115 C C . GLY A 1 141 ? 33.302 -23.487 -1.847 1.00 62.31 141 GLY A C 1
ATOM 1116 O O . GLY A 1 141 ? 33.708 -23.663 -0.705 1.00 62.31 141 GLY A O 1
ATOM 1117 N N . ALA A 1 142 ? 33.364 -22.308 -2.473 1.00 63.19 142 ALA A N 1
ATOM 1118 C CA . ALA A 1 142 ? 33.780 -21.071 -1.819 1.00 63.19 142 ALA A CA 1
ATOM 1119 C C . ALA A 1 142 ? 32.829 -20.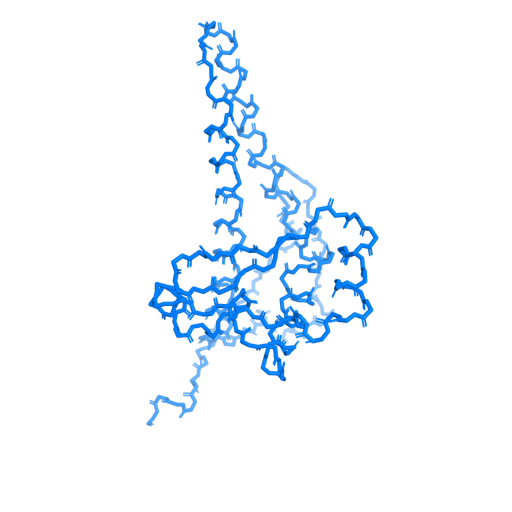704 -0.664 1.00 63.19 142 ALA A C 1
ATOM 1121 O O . ALA A 1 142 ? 31.616 -20.914 -0.767 1.00 63.19 142 ALA A O 1
ATOM 1122 N N . ASP A 1 143 ? 33.376 -20.143 0.415 1.00 62.00 143 ASP A N 1
ATOM 1123 C CA . ASP A 1 143 ? 32.596 -19.658 1.554 1.00 62.00 143 ASP A CA 1
ATOM 1124 C C . ASP A 1 143 ? 31.929 -18.311 1.230 1.00 62.00 143 ASP A C 1
ATOM 1126 O O . ASP A 1 143 ? 32.405 -17.525 0.409 1.00 62.00 143 ASP A O 1
ATOM 1130 N N . GLY A 1 144 ? 30.815 -18.006 1.905 1.00 58.25 144 GLY A N 1
ATOM 1131 C CA . GLY A 1 144 ? 30.015 -16.798 1.646 1.00 58.25 144 GLY A CA 1
ATOM 1132 C C . GLY A 1 144 ? 30.753 -15.463 1.837 1.00 58.25 144 GLY A C 1
ATOM 1133 O O . GLY A 1 144 ? 30.263 -14.434 1.378 1.00 58.25 144 GLY A O 1
ATOM 1134 N N . ASN A 1 145 ? 31.928 -15.476 2.473 1.00 58.84 145 ASN A N 1
ATOM 1135 C CA . ASN A 1 145 ? 32.763 -14.295 2.696 1.00 58.84 145 ASN A CA 1
ATOM 1136 C C . ASN A 1 145 ? 33.568 -13.865 1.454 1.00 58.84 145 ASN A C 1
ATOM 1138 O O . ASN A 1 145 ? 34.009 -12.719 1.406 1.00 58.84 145 ASN A O 1
ATOM 1142 N N . ASP A 1 146 ? 33.708 -14.729 0.442 1.00 62.59 146 ASP A N 1
ATOM 1143 C CA . ASP A 1 146 ? 34.467 -14.441 -0.789 1.00 62.59 146 ASP A CA 1
ATOM 1144 C C . ASP A 1 146 ? 33.593 -13.847 -1.913 1.00 62.59 146 ASP A C 1
ATOM 1146 O O . ASP A 1 146 ? 34.027 -13.660 -3.053 1.00 62.59 146 ASP A O 1
ATOM 1150 N N . LEU A 1 147 ? 32.326 -13.546 -1.611 1.00 65.69 147 LEU A N 1
ATOM 1151 C CA . LEU A 1 147 ? 31.375 -12.989 -2.566 1.00 65.69 147 LEU A CA 1
ATOM 1152 C C . LEU A 1 147 ? 31.619 -11.494 -2.797 1.00 65.69 147 LEU A C 1
ATOM 1154 O O . LEU A 1 147 ? 31.194 -10.650 -2.010 1.00 65.69 147 LEU A O 1
ATOM 1158 N N . ASP A 1 148 ? 32.200 -11.155 -3.948 1.00 65.69 148 ASP A N 1
ATOM 1159 C CA . ASP A 1 148 ? 32.236 -9.771 -4.424 1.00 65.69 148 ASP A CA 1
ATOM 1160 C C . ASP A 1 148 ? 30.802 -9.272 -4.692 1.00 65.69 148 ASP A C 1
ATOM 1162 O O . ASP A 1 148 ? 30.073 -9.795 -5.546 1.00 65.69 148 ASP A O 1
ATOM 1166 N N . MET A 1 149 ? 30.368 -8.279 -3.914 1.00 66.12 149 MET A N 1
ATOM 1167 C CA . MET A 1 149 ? 29.058 -7.625 -4.016 1.00 66.12 149 MET A CA 1
ATOM 1168 C C . MET A 1 149 ? 29.113 -6.318 -4.818 1.00 66.12 149 MET A C 1
ATOM 1170 O O . MET A 1 149 ? 28.118 -5.601 -4.862 1.00 66.12 149 MET A O 1
ATOM 1174 N N . SER A 1 150 ? 30.242 -5.999 -5.459 1.00 63.12 150 SER A N 1
ATOM 1175 C CA . SER A 1 150 ? 30.370 -4.791 -6.270 1.00 63.12 150 SER A CA 1
ATOM 1176 C C . SER A 1 150 ? 29.418 -4.798 -7.472 1.00 63.12 150 SER A C 1
ATOM 1178 O O . SER A 1 150 ? 29.166 -5.823 -8.115 1.00 63.12 150 SER A O 1
ATOM 1180 N N . GLU A 1 151 ? 28.863 -3.630 -7.774 1.00 58.34 151 GLU A N 1
ATOM 1181 C CA . GLU A 1 151 ? 27.892 -3.421 -8.847 1.00 58.34 151 GLU A CA 1
ATOM 1182 C C . GLU A 1 151 ? 28.578 -2.824 -10.083 1.00 58.34 151 GLU A C 1
ATOM 1184 O O . GLU A 1 151 ? 29.525 -2.038 -9.977 1.00 58.34 151 GLU A O 1
ATOM 1189 N N . ALA A 1 152 ? 28.120 -3.212 -11.275 1.00 49.09 152 ALA A N 1
ATOM 1190 C CA . ALA A 1 152 ? 28.502 -2.550 -12.515 1.00 49.09 152 ALA A CA 1
ATOM 1191 C C . ALA A 1 152 ? 27.593 -1.336 -12.742 1.00 49.09 152 ALA A C 1
ATOM 1193 O O . ALA A 1 152 ? 26.368 -1.452 -12.729 1.00 49.09 152 ALA A O 1
ATOM 1194 N N . TYR A 1 153 ? 28.196 -0.172 -12.983 1.00 37.62 153 TYR A N 1
ATOM 1195 C CA . TYR A 1 153 ? 27.454 1.043 -13.311 1.00 37.62 153 TYR A CA 1
ATOM 1196 C C . TYR A 1 153 ? 26.842 0.932 -14.717 1.00 37.62 153 TYR A C 1
ATOM 1198 O O . TYR A 1 153 ? 27.558 0.745 -15.701 1.00 37.62 153 TYR A O 1
ATOM 1206 N N . GLY A 1 154 ? 25.516 1.056 -14.813 1.00 47.12 154 GLY A N 1
ATOM 1207 C CA . GLY A 1 154 ? 24.753 1.011 -16.063 1.00 47.12 154 GLY A CA 1
ATOM 1208 C C . GLY A 1 154 ? 23.279 1.378 -15.852 1.00 47.12 154 GLY A C 1
ATOM 1209 O O . GLY A 1 154 ? 22.852 1.598 -14.724 1.00 47.12 154 GLY A O 1
ATOM 1210 N N . LEU A 1 155 ? 22.498 1.434 -16.940 1.00 29.80 155 LEU A N 1
ATOM 1211 C CA . LEU A 1 155 ? 21.055 1.749 -16.909 1.00 29.80 155 LEU A CA 1
ATOM 1212 C C . LEU A 1 155 ? 20.231 0.746 -16.081 1.00 29.80 155 LEU A C 1
ATOM 1214 O O . LEU A 1 155 ? 19.195 1.106 -15.534 1.00 29.80 155 LEU A O 1
ATOM 1218 N N . VAL A 1 156 ? 20.710 -0.495 -15.968 1.00 29.95 156 VAL A N 1
ATOM 1219 C CA . VAL A 1 156 ? 20.161 -1.527 -15.082 1.00 29.95 156 VAL A CA 1
ATOM 1220 C C . VAL A 1 156 ? 21.287 -2.006 -14.169 1.00 29.95 156 VAL A C 1
ATOM 1222 O O . VAL A 1 156 ? 22.320 -2.480 -14.655 1.00 29.95 156 VAL A O 1
ATOM 1225 N N . ILE A 1 157 ? 21.092 -1.875 -12.853 1.00 43.50 157 ILE A N 1
ATOM 1226 C CA . ILE A 1 157 ? 22.066 -2.310 -11.845 1.00 43.50 157 ILE A CA 1
ATOM 1227 C C . ILE A 1 157 ? 22.156 -3.836 -11.877 1.00 43.50 157 ILE A C 1
ATOM 1229 O O . ILE A 1 157 ? 21.167 -4.541 -11.684 1.00 43.50 157 ILE A O 1
ATOM 1233 N N . HIS A 1 158 ? 23.358 -4.346 -12.117 1.00 47.94 158 HIS A N 1
ATOM 1234 C CA . HIS A 1 158 ? 23.674 -5.766 -12.042 1.00 47.94 158 HIS A CA 1
ATOM 1235 C C . HIS A 1 158 ? 25.030 -5.948 -11.358 1.00 47.94 158 HIS A C 1
ATOM 1237 O O . HIS A 1 158 ? 25.889 -5.064 -11.410 1.00 47.94 158 HIS A O 1
ATOM 1243 N N . LYS A 1 159 ? 25.241 -7.100 -10.708 1.00 51.78 159 LYS A N 1
ATOM 1244 C CA . LYS A 1 159 ? 26.531 -7.406 -10.078 1.00 51.78 159 LYS A CA 1
ATOM 1245 C C . LYS A 1 159 ? 27.648 -7.386 -11.119 1.00 51.78 159 LYS A C 1
ATOM 1247 O O . LYS A 1 159 ? 27.507 -7.977 -12.193 1.00 51.78 159 LYS A O 1
ATOM 1252 N N . LYS A 1 160 ? 28.767 -6.750 -10.764 1.00 63.16 160 LYS A N 1
ATOM 1253 C CA . LYS A 1 160 ? 29.967 -6.650 -11.601 1.00 63.16 160 LYS A CA 1
ATOM 1254 C C . LYS A 1 160 ? 30.497 -8.031 -11.975 1.00 63.16 160 LYS A C 1
ATOM 1256 O O . LYS A 1 160 ? 30.872 -8.262 -13.122 1.00 63.16 160 LYS A O 1
ATOM 1261 N N . ILE A 1 161 ? 30.459 -8.960 -11.020 1.00 68.81 161 ILE A N 1
ATOM 1262 C CA . ILE A 1 161 ? 30.707 -10.385 -11.236 1.00 68.81 161 ILE A CA 1
ATOM 1263 C C . ILE A 1 161 ? 29.373 -11.123 -11.113 1.00 68.81 161 ILE A C 1
ATOM 1265 O O . ILE A 1 161 ? 28.669 -11.006 -10.106 1.00 68.81 161 ILE A O 1
ATOM 1269 N N . ARG A 1 162 ? 29.009 -11.884 -12.154 1.00 64.81 162 ARG A N 1
ATOM 1270 C CA . ARG A 1 162 ? 27.756 -12.650 -12.184 1.00 64.81 162 ARG A CA 1
ATOM 1271 C C . ARG A 1 162 ? 27.739 -13.660 -11.037 1.00 64.81 162 ARG A C 1
ATOM 1273 O O . ARG A 1 162 ? 28.635 -14.491 -10.932 1.00 64.81 162 ARG A O 1
ATOM 1280 N N . LEU A 1 163 ? 26.696 -13.607 -10.211 1.00 67.19 163 LEU A N 1
ATOM 1281 C CA . LEU A 1 163 ? 26.477 -14.573 -9.140 1.00 67.19 163 LEU A CA 1
ATOM 1282 C C . LEU A 1 163 ? 26.109 -15.933 -9.749 1.00 67.19 163 LEU A C 1
ATOM 1284 O O . LEU A 1 163 ? 25.046 -16.071 -10.353 1.00 67.19 163 LEU A O 1
ATOM 1288 N N . GLN A 1 164 ? 26.992 -16.921 -9.607 1.00 74.12 164 GLN A N 1
ATOM 1289 C CA . GLN A 1 164 ? 26.756 -18.297 -10.044 1.00 74.12 164 GLN A CA 1
ATOM 1290 C C . GLN A 1 164 ? 26.492 -19.183 -8.825 1.00 74.12 164 GLN A C 1
ATOM 1292 O O . GLN A 1 164 ? 27.328 -19.277 -7.927 1.00 74.12 164 GLN A O 1
ATOM 1297 N N . LEU A 1 165 ? 25.324 -19.824 -8.794 1.00 75.75 165 LEU A N 1
ATOM 1298 C CA . LEU A 1 165 ? 24.876 -20.675 -7.693 1.00 75.75 165 LEU A CA 1
ATOM 1299 C C . LEU A 1 165 ? 24.406 -22.029 -8.224 1.00 75.75 165 LEU A C 1
ATOM 1301 O O . LEU A 1 165 ? 23.829 -22.113 -9.308 1.00 75.75 165 LEU A O 1
ATOM 1305 N N . VAL A 1 166 ? 24.622 -23.075 -7.430 1.00 78.44 166 VAL A N 1
ATOM 1306 C CA . VAL A 1 166 ? 24.092 -24.422 -7.656 1.00 78.44 166 VAL A CA 1
ATOM 1307 C C . VAL A 1 166 ? 22.887 -24.625 -6.730 1.00 78.44 166 VAL A C 1
ATOM 1309 O O . VAL A 1 166 ? 23.075 -24.614 -5.508 1.00 78.44 166 VAL A O 1
ATOM 1312 N N . PRO A 1 167 ? 21.663 -24.797 -7.267 1.00 81.44 167 PRO A N 1
ATOM 1313 C CA . PRO A 1 167 ? 20.490 -25.093 -6.454 1.00 81.44 167 PRO A CA 1
ATOM 1314 C C . PRO A 1 167 ? 20.525 -26.548 -5.971 1.00 81.44 167 PRO A C 1
ATOM 1316 O O . PRO A 1 167 ? 20.769 -27.475 -6.746 1.00 81.44 167 PRO A O 1
ATOM 1319 N N . VAL A 1 168 ? 20.245 -26.756 -4.689 1.00 81.81 168 VAL A N 1
ATOM 1320 C CA . VAL A 1 168 ? 20.059 -28.062 -4.052 1.00 81.81 168 VAL A CA 1
ATOM 1321 C C . VAL A 1 168 ? 18.620 -28.116 -3.566 1.00 81.81 168 VAL A C 1
ATOM 1323 O O . VAL A 1 168 ? 18.177 -27.221 -2.858 1.00 81.81 168 VAL A O 1
ATOM 1326 N N . THR A 1 169 ? 17.861 -29.135 -3.963 1.00 78.69 169 THR A N 1
ATOM 1327 C CA . THR A 1 169 ? 16.451 -29.255 -3.571 1.00 78.69 169 THR A CA 1
ATOM 1328 C C . THR A 1 169 ? 16.328 -29.334 -2.054 1.00 78.69 169 THR A C 1
ATOM 1330 O O . THR A 1 169 ? 16.789 -30.302 -1.441 1.00 78.69 169 THR A O 1
ATOM 1333 N N . HIS A 1 170 ? 15.681 -28.333 -1.466 1.00 58.56 170 HIS A N 1
ATOM 1334 C CA . HIS A 1 170 ? 15.310 -28.335 -0.065 1.00 58.56 170 HIS A CA 1
ATOM 1335 C C . HIS A 1 170 ? 14.119 -29.293 0.072 1.00 58.56 170 HIS A C 1
ATOM 1337 O O . HIS A 1 170 ? 13.081 -29.099 -0.560 1.00 58.56 170 HIS A O 1
ATOM 1343 N N . SER A 1 171 ? 14.280 -30.382 0.828 1.00 59.53 171 SER A N 1
ATOM 1344 C CA . SER A 1 171 ? 13.191 -31.317 1.136 1.00 59.53 171 SER A CA 1
ATOM 1345 C C . SER A 1 171 ? 12.586 -30.924 2.484 1.00 59.53 171 SER A C 1
ATOM 1347 O O . SER A 1 171 ? 13.033 -31.449 3.510 1.00 59.53 171 SER A O 1
ATOM 1349 N N . PRO A 1 172 ? 11.586 -30.023 2.542 1.00 54.78 172 PRO A N 1
ATOM 1350 C CA . PRO A 1 172 ? 10.932 -29.711 3.800 1.00 54.78 172 PRO A CA 1
ATOM 1351 C C . PRO A 1 172 ? 10.302 -30.990 4.360 1.00 54.78 172 PRO A C 1
ATOM 1353 O O . PRO A 1 172 ? 9.586 -31.708 3.662 1.00 54.78 172 PRO A O 1
ATOM 1356 N N . ALA A 1 173 ? 10.554 -31.276 5.639 1.00 53.88 173 ALA A N 1
ATOM 1357 C CA . ALA A 1 173 ? 10.096 -32.490 6.324 1.00 53.88 173 ALA A CA 1
ATOM 1358 C C . ALA A 1 173 ? 8.559 -32.682 6.344 1.00 53.88 173 ALA A C 1
ATOM 1360 O O . ALA A 1 173 ? 8.083 -33.716 6.794 1.00 53.88 173 ALA A O 1
ATOM 1361 N N . PHE A 1 174 ? 7.791 -31.709 5.846 1.00 49.75 174 PHE A N 1
ATOM 1362 C CA . PHE A 1 174 ? 6.329 -31.709 5.773 1.00 49.75 174 PHE A CA 1
ATOM 1363 C C . PHE A 1 174 ? 5.743 -32.426 4.540 1.00 49.75 174 PHE A C 1
ATOM 1365 O O . PHE A 1 174 ? 4.524 -32.510 4.430 1.00 49.75 174 PHE A O 1
ATOM 1372 N N . LEU A 1 175 ? 6.575 -32.921 3.612 1.00 45.00 175 LEU A N 1
ATOM 1373 C CA . LEU A 1 175 ? 6.149 -33.710 2.440 1.00 45.00 175 LEU A CA 1
ATOM 1374 C C . LEU A 1 175 ? 6.387 -35.229 2.604 1.00 45.00 175 LEU A C 1
ATOM 1376 O O . LEU A 1 175 ? 6.536 -35.939 1.609 1.00 45.00 175 LEU A O 1
ATOM 1380 N N . LYS A 1 176 ? 6.426 -35.733 3.844 1.00 39.50 176 LYS A N 1
ATOM 1381 C CA . LYS A 1 176 ? 6.365 -37.171 4.154 1.00 39.50 176 LYS A CA 1
ATOM 1382 C C . LYS A 1 176 ? 5.058 -37.526 4.843 1.00 39.50 176 LYS A C 1
ATOM 1384 O O . LYS A 1 176 ? 4.637 -36.736 5.715 1.00 39.50 176 LYS A O 1
#

InterPro domains:
  IPR001128 Cytochrome P450 [PF00067] (2-122)
  IPR036396 Cytochrome P450 superfamily [G3DSA:1.10.630.10] (1-124)
  IPR036396 Cytochrome P450 superfamily [SSF48264] (2-121)